Protein AF-A0A7W0J9B8-F1 (afdb_monomer_lite)

Structure (mmCIF, N/CA/C/O backbone):
data_AF-A0A7W0J9B8-F1
#
_entry.id   AF-A0A7W0J9B8-F1
#
loop_
_atom_site.group_PDB
_atom_site.id
_atom_site.type_symbol
_atom_site.label_atom_id
_atom_site.label_alt_id
_atom_site.label_comp_id
_atom_site.label_asym_id
_atom_site.label_entity_id
_atom_site.label_seq_id
_atom_site.pdbx_PDB_ins_code
_atom_site.Cartn_x
_atom_site.Cartn_y
_atom_site.Cartn_z
_atom_site.occupancy
_atom_site.B_iso_or_equiv
_atom_site.auth_seq_id
_atom_site.auth_comp_id
_atom_site.auth_asym_id
_atom_site.auth_atom_id
_atom_site.pdbx_PDB_model_num
ATOM 1 N N . MET A 1 1 ? -83.482 11.567 40.018 1.00 40.12 1 MET A N 1
ATOM 2 C CA . MET A 1 1 ? -82.030 11.843 40.021 1.00 40.12 1 MET A CA 1
ATOM 3 C C . MET A 1 1 ? -81.567 11.779 41.470 1.00 40.12 1 MET A C 1
ATOM 5 O O . MET A 1 1 ? -81.736 12.748 42.190 1.00 40.12 1 MET A O 1
ATOM 9 N N . ALA A 1 2 ? -81.131 10.610 41.945 1.00 42.22 2 ALA A N 1
ATOM 10 C CA . ALA A 1 2 ? -80.683 10.435 43.327 1.00 42.22 2 ALA A CA 1
ATOM 11 C C . ALA A 1 2 ? -79.167 10.241 43.308 1.00 42.22 2 ALA A C 1
ATOM 13 O O . ALA A 1 2 ? -78.669 9.288 42.707 1.00 42.22 2 ALA A O 1
ATOM 14 N N . SER A 1 3 ? -78.437 11.172 43.918 1.00 53.78 3 SER A N 1
ATOM 15 C CA . SER A 1 3 ? -77.014 11.019 44.190 1.00 53.78 3 SER A CA 1
ATOM 16 C C . SER A 1 3 ? -76.840 9.769 45.056 1.00 53.78 3 SER A C 1
ATOM 18 O O . SER A 1 3 ? -77.261 9.726 46.210 1.00 53.78 3 SER A O 1
ATOM 20 N N . ARG A 1 4 ? -76.273 8.700 44.482 1.00 60.81 4 ARG A N 1
ATOM 21 C CA . ARG A 1 4 ? -75.932 7.483 45.229 1.00 60.81 4 ARG A CA 1
ATOM 22 C C . ARG A 1 4 ? -74.828 7.875 46.205 1.00 60.81 4 ARG A C 1
ATOM 24 O O . ARG A 1 4 ? -73.663 7.949 45.822 1.00 60.81 4 ARG A O 1
ATOM 31 N N . ALA A 1 5 ? -75.213 8.218 47.434 1.00 61.81 5 ALA A N 1
ATOM 32 C CA . ALA A 1 5 ? -74.297 8.524 48.520 1.00 61.81 5 ALA A CA 1
ATOM 33 C C . ALA A 1 5 ? -73.397 7.302 48.719 1.00 61.81 5 ALA A C 1
ATOM 35 O O . ALA A 1 5 ? -73.798 6.272 49.257 1.00 61.81 5 ALA A O 1
ATOM 36 N N . TRP A 1 6 ? -72.200 7.385 48.151 1.00 59.22 6 TRP A N 1
ATOM 37 C CA . TRP A 1 6 ? -71.213 6.326 48.179 1.00 59.22 6 TRP A CA 1
ATOM 38 C C . TRP A 1 6 ? -70.826 6.105 49.646 1.00 59.22 6 TRP A C 1
ATOM 40 O O . TRP A 1 6 ? -70.238 6.999 50.253 1.00 59.22 6 TRP A O 1
ATOM 50 N N . SER A 1 7 ? -71.205 4.950 50.211 1.00 76.00 7 SER A N 1
ATOM 51 C CA . SER A 1 7 ? -70.974 4.589 51.618 1.00 76.00 7 SER A CA 1
ATOM 52 C C . SER A 1 7 ? -69.545 4.925 52.045 1.00 76.00 7 SER A C 1
ATOM 54 O O . SER A 1 7 ? -68.590 4.585 51.338 1.00 76.00 7 SER A O 1
ATOM 56 N N . SER A 1 8 ? -69.398 5.576 53.204 1.00 76.06 8 SER A N 1
ATOM 57 C CA . SER A 1 8 ? -68.106 5.977 53.777 1.00 76.06 8 SER A CA 1
ATOM 58 C C . SER A 1 8 ? -67.113 4.817 53.848 1.00 76.06 8 SER A C 1
ATOM 60 O O . SER A 1 8 ? -65.918 5.029 53.681 1.00 76.06 8 SER A O 1
ATOM 62 N N . ILE A 1 9 ? -67.615 3.586 53.990 1.00 77.06 9 ILE A N 1
ATOM 63 C CA . ILE A 1 9 ? -66.824 2.351 53.983 1.00 77.06 9 ILE A CA 1
ATOM 64 C C . ILE A 1 9 ? -66.091 2.177 52.653 1.00 77.06 9 ILE A C 1
ATOM 66 O O . ILE A 1 9 ? -64.893 1.923 52.625 1.00 77.06 9 ILE A O 1
ATOM 70 N N . ILE A 1 10 ? -66.786 2.350 51.533 1.00 78.56 10 ILE A N 1
ATOM 71 C CA . ILE A 1 10 ? -66.191 2.112 50.220 1.00 78.56 10 ILE A CA 1
ATOM 72 C C . ILE A 1 10 ? -65.242 3.270 49.850 1.00 78.56 10 ILE A C 1
ATOM 74 O O . ILE A 1 10 ? -64.227 3.042 49.200 1.00 78.56 10 ILE A O 1
ATOM 78 N N . ARG A 1 11 ? -65.509 4.502 50.311 1.00 82.25 11 ARG A N 1
ATOM 79 C CA . ARG A 1 11 ? -64.540 5.609 50.189 1.00 82.25 11 ARG A CA 1
ATOM 80 C C . ARG A 1 11 ? -63.267 5.324 50.979 1.00 82.25 11 ARG A C 1
ATOM 82 O O . ARG A 1 11 ? -62.176 5.543 50.468 1.00 82.25 11 ARG A O 1
ATOM 89 N N . PHE A 1 12 ? -63.410 4.793 52.190 1.00 85.69 12 PHE A N 1
ATOM 90 C CA . PHE A 1 12 ? -62.276 4.408 53.020 1.00 85.69 12 PHE A CA 1
ATOM 91 C C . PHE A 1 12 ? -61.458 3.289 52.363 1.00 85.69 12 PHE A C 1
ATOM 93 O O . PHE A 1 12 ? -60.241 3.400 52.262 1.00 85.69 12 PHE A O 1
ATOM 100 N N . LEU A 1 13 ? -62.125 2.265 51.819 1.00 84.88 13 LEU A N 1
ATOM 101 C CA . LEU A 1 13 ? -61.469 1.179 51.085 1.00 84.88 13 LEU A CA 1
ATOM 102 C C . LEU A 1 13 ? -60.706 1.678 49.851 1.00 84.88 13 LEU A C 1
ATOM 104 O O . LEU A 1 13 ? -59.583 1.242 49.620 1.00 84.88 13 LEU A O 1
ATOM 108 N N . LEU A 1 14 ? -61.273 2.616 49.086 1.00 83.62 14 LEU A N 1
ATOM 109 C CA . LEU A 1 14 ? -60.585 3.204 47.934 1.00 83.62 14 LEU A CA 1
ATOM 110 C C . LEU A 1 14 ? -59.356 4.022 48.341 1.00 83.62 14 LEU A C 1
ATOM 112 O O . LEU A 1 14 ? -58.328 3.929 47.678 1.00 83.62 14 LEU A O 1
ATOM 116 N N . ILE A 1 15 ? -59.433 4.785 49.434 1.00 84.62 15 ILE A N 1
ATOM 117 C CA . ILE A 1 15 ? -58.285 5.551 49.942 1.00 84.62 15 ILE A CA 1
ATOM 118 C C . ILE A 1 15 ? -57.168 4.602 50.386 1.00 84.62 15 ILE A C 1
ATOM 120 O O . ILE A 1 15 ? -56.016 4.810 50.016 1.00 84.62 15 ILE A O 1
ATOM 124 N N . VAL A 1 16 ? -57.498 3.529 51.111 1.00 84.12 16 VAL A N 1
ATOM 125 C CA . VAL A 1 16 ? -56.512 2.521 51.531 1.00 84.12 16 VAL A CA 1
ATOM 126 C C . VAL A 1 16 ? -55.867 1.841 50.322 1.00 84.12 16 VAL A C 1
ATOM 128 O O . VAL A 1 16 ? -54.649 1.689 50.294 1.00 84.12 16 VAL A O 1
ATOM 131 N N . LEU A 1 17 ? -56.654 1.480 49.303 1.00 79.56 17 LEU A N 1
ATOM 132 C CA . LEU A 1 17 ? -56.139 0.864 48.078 1.00 79.56 17 LEU A CA 1
ATOM 133 C C . LEU A 1 17 ? -55.177 1.804 47.336 1.00 79.56 17 LEU A C 1
ATOM 135 O O . LEU A 1 17 ? -54.093 1.382 46.945 1.00 79.56 17 LEU A O 1
ATOM 139 N N . ILE A 1 18 ? -55.541 3.082 47.192 1.00 77.06 18 ILE A N 1
ATOM 140 C CA . ILE A 1 18 ? -54.694 4.086 46.536 1.00 77.06 18 ILE A CA 1
ATOM 141 C C . ILE A 1 18 ? -53.380 4.248 47.305 1.00 77.06 18 ILE A C 1
ATOM 143 O O . ILE A 1 18 ? -52.316 4.151 46.697 1.00 77.06 18 ILE A O 1
ATOM 147 N N . VAL A 1 19 ? -53.436 4.389 48.633 1.00 75.75 19 VAL A N 1
ATOM 148 C CA . VAL A 1 19 ? -52.234 4.514 49.474 1.00 75.75 19 VAL A CA 1
ATOM 149 C C . VAL A 1 19 ? -51.334 3.280 49.339 1.00 75.75 19 VAL A C 1
ATOM 151 O O . VAL A 1 19 ? -50.133 3.429 49.138 1.00 75.75 19 VAL A O 1
ATOM 154 N N . MET A 1 20 ? -51.894 2.068 49.343 1.00 69.38 20 MET A N 1
ATOM 155 C CA . MET A 1 20 ? -51.124 0.828 49.156 1.00 69.38 20 MET A CA 1
ATOM 156 C C . MET A 1 20 ? -50.454 0.736 47.775 1.00 69.38 20 MET A C 1
ATOM 158 O O . MET A 1 20 ? -49.390 0.137 47.653 1.00 69.38 20 MET A O 1
ATOM 162 N N . THR A 1 21 ? -51.038 1.340 46.734 1.00 68.44 21 THR A N 1
ATOM 163 C CA . THR A 1 21 ? -50.432 1.369 45.389 1.00 68.44 21 THR A CA 1
ATOM 164 C C . THR A 1 21 ? -49.400 2.482 45.192 1.00 68.44 21 THR A C 1
ATOM 166 O O . THR A 1 21 ? -48.544 2.355 44.320 1.00 68.44 21 THR A O 1
ATOM 169 N N . THR A 1 22 ? -49.449 3.559 45.987 1.00 63.81 22 THR A N 1
ATOM 170 C CA . THR A 1 22 ? -48.547 4.719 45.848 1.00 63.81 22 THR A CA 1
ATOM 171 C C . THR A 1 22 ? -47.380 4.720 46.832 1.00 63.81 22 THR A C 1
ATOM 173 O O . THR A 1 22 ? -46.424 5.468 46.634 1.00 63.81 22 THR A O 1
ATOM 176 N N . VAL A 1 23 ? -47.434 3.916 47.899 1.00 62.28 23 VAL A N 1
ATOM 177 C CA . VAL A 1 23 ? -46.312 3.759 48.833 1.00 62.28 23 VAL A CA 1
ATOM 178 C C . VAL A 1 23 ? -45.282 2.832 48.192 1.00 62.28 23 VAL A C 1
ATOM 180 O O . VAL A 1 23 ? -45.320 1.616 48.344 1.00 62.28 23 VAL A O 1
ATOM 183 N N . SER A 1 24 ? -44.416 3.457 47.391 1.00 60.34 24 SER A N 1
ATOM 184 C CA . SER A 1 24 ? -43.017 3.088 47.158 1.00 60.34 24 SER A CA 1
ATOM 185 C C . SER A 1 24 ? -42.713 1.596 47.291 1.00 60.34 24 SER A C 1
ATOM 187 O O . SER A 1 24 ? -42.206 1.113 48.305 1.00 60.34 24 SER A O 1
ATOM 189 N N . TRP A 1 25 ? -42.932 0.877 46.192 1.00 57.53 25 TRP A N 1
ATOM 190 C CA . TRP A 1 25 ? -42.190 -0.345 45.936 1.00 57.53 25 TRP A CA 1
ATOM 191 C C . TRP A 1 25 ? -40.718 0.052 45.922 1.00 57.53 25 TRP A C 1
ATOM 193 O O . TRP A 1 25 ? -40.264 0.738 45.006 1.00 57.53 25 TRP A O 1
ATOM 203 N N . ASN A 1 26 ? -39.982 -0.311 46.973 1.00 64.62 26 ASN A N 1
ATOM 204 C CA . ASN A 1 26 ? -38.532 -0.289 46.906 1.00 64.62 26 ASN A CA 1
ATOM 205 C C . ASN A 1 26 ? -38.162 -1.063 45.642 1.00 64.62 26 ASN A C 1
ATOM 207 O O . ASN A 1 26 ? -38.505 -2.242 45.523 1.00 64.62 26 ASN A O 1
ATOM 211 N N . VAL A 1 27 ? -37.519 -0.393 44.684 1.00 62.50 27 VAL A N 1
ATOM 212 C CA . VAL A 1 27 ? -36.857 -1.074 43.579 1.00 62.50 27 VAL A CA 1
ATOM 213 C C . VAL A 1 27 ? -35.750 -1.892 44.218 1.00 62.50 27 VAL A C 1
ATOM 215 O O . VAL A 1 27 ? -34.651 -1.404 44.467 1.00 62.50 27 VAL A O 1
ATOM 218 N N . LEU A 1 28 ? -36.074 -3.131 44.589 1.00 59.44 28 LEU A N 1
ATOM 219 C CA . LEU A 1 28 ? -35.055 -4.102 44.924 1.00 59.44 28 LEU A CA 1
ATOM 220 C C . LEU A 1 28 ? -34.140 -4.132 43.702 1.00 59.44 28 LEU A C 1
ATOM 222 O O . LEU A 1 28 ? -34.643 -4.353 42.595 1.00 59.44 28 LEU A O 1
ATOM 226 N N . PRO A 1 29 ? -32.838 -3.848 43.850 1.00 60.50 29 PRO A N 1
ATOM 227 C CA . PRO A 1 29 ? -31.926 -4.043 42.746 1.00 60.50 29 PRO A CA 1
ATOM 228 C C . PRO A 1 29 ? -32.035 -5.521 42.380 1.00 60.50 29 PRO A C 1
ATOM 230 O O . PRO A 1 29 ? -31.641 -6.388 43.160 1.00 60.50 29 PRO A O 1
ATOM 233 N N . VAL A 1 30 ? -32.638 -5.816 41.226 1.00 57.22 30 VAL A N 1
ATOM 234 C CA . VAL A 1 30 ? -32.589 -7.156 40.650 1.00 57.22 30 VAL A CA 1
ATOM 235 C C . VAL A 1 30 ? -31.128 -7.365 40.300 1.00 57.22 30 VAL A C 1
ATOM 237 O O . VAL A 1 30 ? -30.636 -6.904 39.271 1.00 57.22 30 VAL A O 1
ATOM 240 N N . LYS A 1 31 ? -30.402 -7.999 41.216 1.00 56.66 31 LYS A N 1
ATOM 241 C CA . LYS A 1 31 ? -29.097 -8.552 40.916 1.00 56.66 31 LYS A CA 1
ATOM 242 C C . LYS A 1 31 ? -29.372 -9.665 39.913 1.00 56.66 31 LYS A C 1
ATOM 244 O O . LYS A 1 31 ? -30.082 -10.612 40.231 1.00 56.66 31 LYS A O 1
ATOM 249 N N . ALA A 1 32 ? -28.929 -9.481 38.675 1.00 55.22 32 ALA A N 1
ATOM 250 C CA . ALA A 1 32 ? -29.068 -10.510 37.661 1.00 55.22 32 ALA A CA 1
ATOM 251 C C . ALA A 1 32 ? -28.305 -11.756 38.143 1.00 55.22 32 ALA A C 1
ATOM 253 O O . ALA A 1 32 ? -27.079 -11.744 38.198 1.00 55.22 32 ALA A O 1
ATOM 254 N N . ASP A 1 33 ? -29.036 -12.810 38.507 1.00 56.06 33 ASP A N 1
ATOM 255 C CA . ASP A 1 33 ? -28.486 -14.119 38.901 1.00 56.06 33 ASP A CA 1
ATOM 256 C C . ASP A 1 33 ? -28.039 -14.961 37.687 1.00 56.06 33 ASP A C 1
ATOM 258 O O . ASP A 1 33 ? -27.764 -16.154 37.787 1.00 56.06 33 ASP A O 1
ATOM 262 N N . GLY A 1 34 ? -27.935 -14.339 36.512 1.00 67.19 34 GLY A N 1
ATOM 263 C CA . GLY A 1 34 ? -27.481 -14.963 35.279 1.00 67.19 34 GLY A CA 1
ATOM 264 C C . GLY A 1 34 ? -26.884 -13.931 34.334 1.00 67.19 34 GLY A C 1
ATOM 265 O O . GLY A 1 34 ? -27.160 -12.735 34.448 1.00 67.19 34 GLY A O 1
ATOM 266 N N . GLY A 1 35 ? -26.046 -14.407 33.412 1.00 64.19 35 GLY A N 1
ATOM 267 C CA . GLY A 1 35 ? -25.411 -13.570 32.399 1.00 64.19 35 GLY A CA 1
ATOM 268 C C . GLY A 1 35 ? -26.429 -12.697 31.667 1.00 64.19 35 GLY A C 1
ATOM 269 O O . GLY A 1 35 ? -27.545 -13.142 31.399 1.00 64.19 35 GLY A O 1
ATOM 270 N N . GLY A 1 36 ? -26.055 -11.449 31.364 1.00 76.31 36 GLY A N 1
ATOM 271 C CA . GLY A 1 36 ? -26.919 -10.511 30.641 1.00 76.31 36 GLY A CA 1
ATOM 272 C C . GLY A 1 36 ? -27.467 -11.103 29.335 1.00 76.31 36 GLY A C 1
ATOM 273 O O . GLY A 1 36 ? -26.963 -12.104 28.832 1.00 76.31 36 GLY A O 1
ATOM 274 N N . THR A 1 37 ? -28.484 -10.479 28.740 1.00 78.06 37 THR A N 1
ATOM 275 C CA . THR A 1 37 ? -29.109 -10.937 27.478 1.00 78.06 37 THR A CA 1
ATOM 276 C C . THR A 1 37 ? -28.096 -11.296 26.384 1.00 78.06 37 THR A C 1
ATOM 278 O O . THR A 1 37 ? -28.254 -12.312 25.712 1.00 78.06 37 THR A O 1
ATOM 281 N N . CYS A 1 38 ? -27.011 -10.527 26.256 1.00 72.56 38 CYS A N 1
ATOM 282 C CA . CYS A 1 38 ? -25.911 -10.831 25.338 1.00 72.56 38 CYS A CA 1
ATOM 283 C C . CYS A 1 38 ? -25.179 -12.137 25.684 1.00 72.56 38 CYS A C 1
ATOM 285 O O . CYS A 1 38 ? -24.834 -12.892 24.785 1.00 72.56 38 CYS A O 1
ATOM 287 N N . GLN A 1 39 ? -24.973 -12.434 26.966 1.00 75.19 39 GLN A N 1
ATOM 288 C CA . GLN A 1 39 ? -24.310 -13.656 27.426 1.00 75.19 39 GLN A CA 1
ATOM 289 C C . GLN A 1 39 ? -25.185 -14.903 27.240 1.00 75.19 39 GLN A C 1
ATOM 291 O O . GLN A 1 39 ? -24.675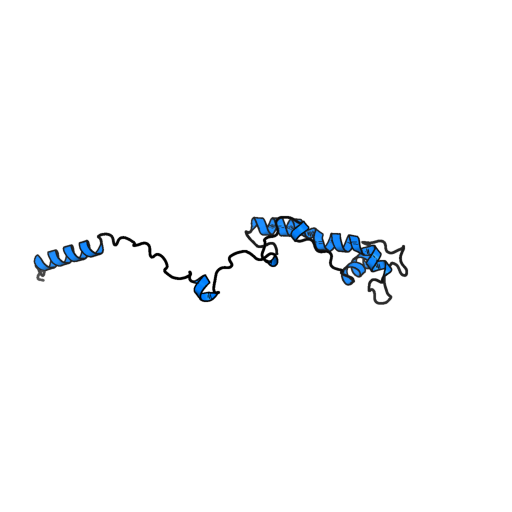 -15.992 26.995 1.00 75.19 39 GLN A O 1
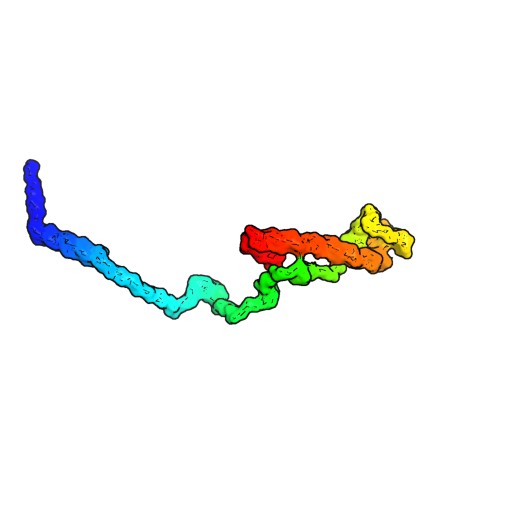ATOM 296 N N . ILE A 1 40 ? -26.510 -14.746 27.302 1.00 77.25 40 ILE A N 1
ATOM 297 C CA . ILE A 1 40 ? -27.462 -15.814 26.963 1.00 77.25 40 ILE A CA 1
ATOM 298 C C . ILE A 1 40 ? -27.443 -16.099 25.453 1.00 77.25 40 ILE A C 1
ATOM 300 O O . ILE A 1 40 ? -27.504 -17.257 25.051 1.00 77.25 40 ILE A O 1
ATOM 304 N N . ALA A 1 41 ? -27.345 -15.058 24.620 1.00 77.94 41 ALA A N 1
ATOM 305 C CA . ALA A 1 41 ? -27.353 -15.196 23.163 1.00 77.94 41 ALA A CA 1
ATOM 306 C C . ALA A 1 41 ? -26.013 -15.686 22.585 1.00 77.94 41 ALA A C 1
ATOM 308 O O . ALA A 1 41 ? -2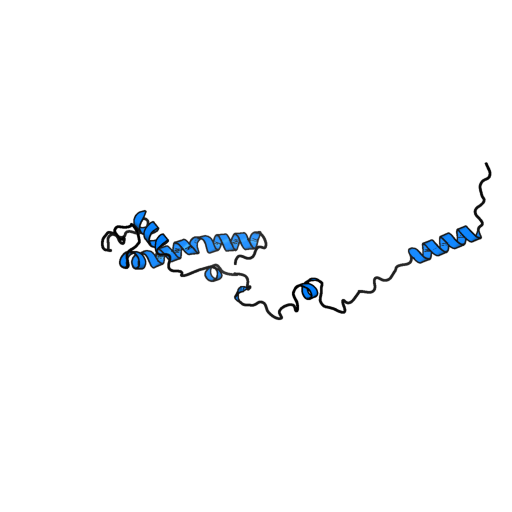6.003 -16.518 21.681 1.00 77.94 41 ALA A O 1
ATOM 309 N N . TYR A 1 42 ? -24.894 -15.170 23.098 1.00 76.00 42 TYR A N 1
ATOM 310 C CA . TYR A 1 42 ? -23.559 -15.358 22.519 1.00 76.00 42 TYR A CA 1
ATOM 311 C C . TYR A 1 42 ? -22.600 -16.172 23.403 1.00 76.00 42 TYR A C 1
ATOM 313 O O . TYR A 1 42 ? -21.460 -16.408 23.010 1.00 76.00 42 TYR A O 1
ATOM 321 N N . GLY A 1 43 ? -23.042 -16.642 24.573 1.00 76.38 43 GLY A N 1
ATOM 322 C CA . GLY A 1 43 ? -22.195 -17.365 25.524 1.00 76.38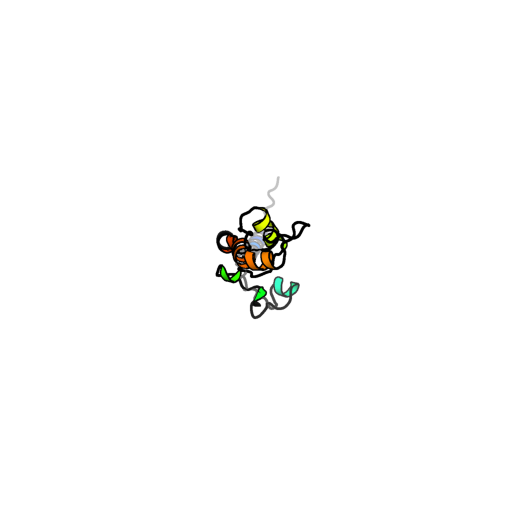 43 GLY A CA 1
ATOM 323 C C . GLY A 1 43 ? -21.350 -16.435 26.398 1.00 76.38 43 GLY A C 1
ATOM 324 O O . GLY A 1 43 ? -21.633 -15.247 26.530 1.00 76.38 43 GLY A O 1
ATOM 325 N N . LEU A 1 44 ? -20.328 -16.985 27.060 1.00 72.81 44 LEU A N 1
ATOM 326 C CA . LEU A 1 44 ? -19.489 -16.234 28.000 1.00 72.81 44 LEU A CA 1
ATOM 327 C C . LEU A 1 44 ? -18.850 -15.010 27.330 1.00 72.81 44 LEU A C 1
ATOM 329 O O . LEU A 1 44 ? -18.287 -15.111 26.243 1.00 72.81 44 LEU A O 1
ATOM 333 N N . THR A 1 45 ? -18.881 -13.868 28.017 1.00 70.50 45 THR A N 1
ATOM 334 C CA . THR A 1 45 ? -18.082 -12.705 27.623 1.00 70.50 45 THR A CA 1
ATOM 335 C C . THR A 1 45 ? -16.600 -13.091 27.658 1.00 70.50 45 THR A C 1
ATOM 337 O O . THR A 1 45 ? -16.155 -13.598 28.696 1.00 70.50 45 THR A O 1
ATOM 340 N N . PRO A 1 46 ? -15.829 -12.873 26.576 1.00 72.31 46 PRO A N 1
ATOM 341 C CA . PRO A 1 46 ? -14.397 -13.146 26.567 1.00 72.31 46 PRO A CA 1
ATOM 342 C C . PRO A 1 46 ? -13.703 -12.451 27.742 1.00 72.31 46 PRO A C 1
ATOM 344 O O . PRO A 1 46 ? -13.996 -11.296 28.045 1.00 72.31 46 PRO A O 1
ATOM 347 N N . THR A 1 47 ? -12.772 -13.139 28.404 1.00 80.69 47 THR A N 1
ATOM 348 C CA . THR A 1 47 ? -11.977 -12.554 29.499 1.00 80.69 47 THR A CA 1
ATOM 349 C C . THR A 1 47 ? -10.920 -11.570 28.997 1.00 80.69 47 THR A C 1
ATOM 351 O O . THR A 1 47 ? -10.373 -10.802 29.782 1.00 80.69 47 THR A O 1
ATOM 354 N N . SER A 1 48 ? -10.622 -11.603 27.698 1.00 82.19 48 SER A N 1
ATOM 355 C CA . SER A 1 48 ? -9.713 -10.692 27.010 1.00 82.19 48 SER A CA 1
ATOM 356 C C . SER A 1 48 ? -10.191 -10.457 25.579 1.00 82.19 48 SER A C 1
ATOM 358 O O . SER A 1 48 ? -10.828 -11.324 24.976 1.00 82.19 48 SER A O 1
ATOM 360 N N . ILE A 1 49 ? -9.862 -9.289 25.031 1.00 80.56 49 ILE A N 1
ATOM 361 C CA . ILE A 1 49 ? -10.054 -8.992 23.610 1.00 80.56 49 ILE A CA 1
ATOM 362 C C . ILE A 1 49 ? -8.923 -9.698 22.846 1.00 80.56 49 ILE A C 1
ATOM 364 O O . ILE A 1 49 ? -7.764 -9.536 23.224 1.00 80.56 49 ILE A O 1
ATOM 368 N N . PRO A 1 50 ? -9.220 -10.529 21.834 1.00 82.44 50 PRO A N 1
ATOM 369 C CA . PRO A 1 50 ? -8.180 -11.153 21.025 1.00 82.44 50 PRO A CA 1
ATOM 370 C C . PRO A 1 50 ? -7.502 -10.117 20.119 1.00 82.44 50 PRO A C 1
ATOM 372 O O . PRO A 1 50 ? -8.155 -9.184 19.660 1.00 8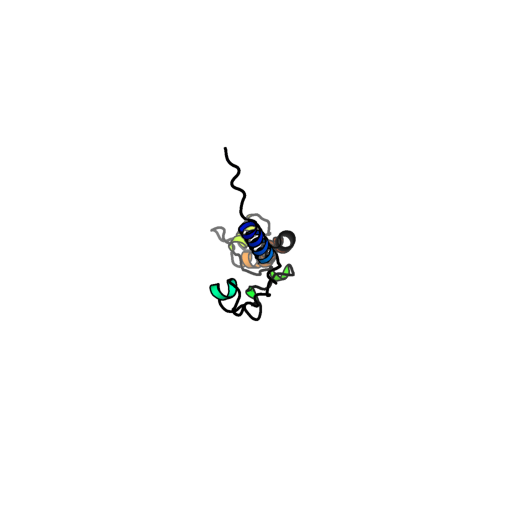2.44 50 PRO A O 1
ATOM 375 N N . ASP A 1 51 ? -6.224 -10.321 19.794 1.00 77.69 51 ASP A N 1
ATOM 376 C CA . ASP A 1 51 ? -5.401 -9.348 19.051 1.00 77.69 51 ASP A CA 1
ATOM 377 C C . ASP A 1 51 ? -6.022 -8.871 17.729 1.00 77.69 51 ASP A C 1
ATOM 379 O O . ASP A 1 51 ? -5.880 -7.715 17.348 1.00 77.69 51 ASP A O 1
ATOM 383 N N . TRP A 1 52 ? -6.752 -9.738 17.022 1.00 76.62 52 TRP A N 1
ATOM 384 C CA . TRP A 1 52 ? -7.410 -9.384 15.759 1.00 76.62 52 TRP A CA 1
ATOM 385 C C . TRP A 1 52 ? -8.600 -8.426 15.924 1.00 76.62 52 TRP A C 1
ATOM 387 O O . TRP A 1 52 ? -9.034 -7.845 14.933 1.00 76.62 52 TRP A O 1
ATOM 397 N N . LEU A 1 53 ? -9.117 -8.278 17.145 1.00 77.75 53 LEU A N 1
ATOM 398 C CA . LEU A 1 53 ? -10.210 -7.377 17.517 1.00 77.75 53 LEU A CA 1
ATOM 399 C C . LEU A 1 53 ? -9.700 -6.157 18.310 1.00 77.75 53 LEU A C 1
ATOM 401 O O . LEU A 1 53 ? -10.496 -5.335 18.762 1.00 77.75 53 LEU A O 1
ATOM 405 N N . MET A 1 54 ? -8.384 -6.034 18.508 1.00 82.50 54 MET A N 1
ATOM 406 C CA . MET A 1 54 ? -7.797 -4.847 19.124 1.00 82.50 54 MET A CA 1
ATOM 407 C C . MET A 1 54 ? -7.955 -3.644 18.180 1.00 82.50 54 MET A C 1
ATOM 409 O O . MET A 1 54 ? -7.713 -3.783 16.976 1.00 82.50 54 MET A O 1
ATOM 413 N N . PRO A 1 55 ? -8.365 -2.471 18.695 1.00 83.38 55 PRO A N 1
ATOM 414 C CA . PRO A 1 55 ? -8.484 -1.272 17.878 1.00 83.38 55 PRO A CA 1
ATOM 415 C C . PRO A 1 55 ? -7.110 -0.850 17.350 1.00 83.38 55 PRO A C 1
ATOM 417 O O . PRO A 1 55 ? -6.097 -1.010 18.027 1.00 83.38 55 PRO A O 1
ATOM 420 N N . ALA A 1 56 ? -7.084 -0.292 16.140 1.00 89.81 56 ALA A N 1
ATOM 421 C CA . ALA A 1 56 ? -5.891 0.362 15.619 1.00 89.81 56 ALA A CA 1
ATOM 422 C C . ALA A 1 56 ? -5.697 1.715 16.320 1.00 89.81 56 ALA A C 1
ATOM 424 O O . ALA A 1 56 ? -6.600 2.559 16.315 1.00 89.81 56 ALA A O 1
ATOM 425 N N . GLU A 1 57 ? -4.518 1.923 16.896 1.00 89.44 57 GLU A N 1
ATOM 426 C CA . GLU A 1 57 ? -4.136 3.130 17.636 1.00 89.44 57 GLU A CA 1
ATOM 427 C C . GLU A 1 57 ? -3.162 4.000 16.829 1.00 89.44 57 GLU A C 1
ATOM 429 O O . GLU A 1 57 ? -3.109 5.224 16.979 1.00 89.44 57 GLU A O 1
ATOM 434 N N . GLU A 1 58 ? -2.406 3.398 15.921 1.00 91.88 58 GLU A N 1
ATOM 435 C CA . GLU A 1 58 ? -1.418 4.084 15.099 1.00 91.88 58 GLU A CA 1
ATOM 436 C C . GLU A 1 58 ? -1.587 3.718 13.622 1.00 91.88 58 GLU A C 1
ATOM 438 O O . GLU A 1 58 ? -2.157 2.689 13.267 1.00 91.88 58 GLU A O 1
ATOM 443 N N . ASN A 1 59 ? -1.072 4.560 12.719 1.00 89.62 59 ASN A N 1
ATOM 444 C CA . ASN A 1 59 ? -1.136 4.274 11.277 1.00 89.62 59 ASN A CA 1
ATOM 445 C C . ASN A 1 59 ? -0.459 2.935 10.937 1.00 89.62 59 ASN A C 1
ATOM 447 O O . ASN A 1 59 ? -0.914 2.211 10.058 1.00 89.62 59 ASN A O 1
ATOM 451 N N . THR A 1 60 ? 0.599 2.584 11.670 1.00 90.94 60 THR A N 1
ATOM 452 C CA . THR A 1 60 ? 1.329 1.318 11.530 1.00 90.94 60 THR A CA 1
ATOM 453 C C . THR A 1 60 ? 0.475 0.086 11.811 1.00 90.94 60 THR A C 1
ATOM 455 O O . THR A 1 60 ? 0.801 -0.982 11.301 1.00 90.94 60 THR A O 1
ATOM 458 N N . ASP A 1 61 ? -0.625 0.224 12.555 1.00 91.00 61 ASP A N 1
ATOM 459 C CA . ASP A 1 61 ? -1.552 -0.878 12.845 1.00 91.00 61 ASP A CA 1
ATOM 460 C C . ASP A 1 61 ? -2.462 -1.203 11.648 1.00 91.00 61 ASP A C 1
ATOM 462 O O . ASP A 1 61 ? -3.021 -2.302 11.557 1.00 91.00 61 ASP A O 1
ATOM 466 N N . LEU A 1 62 ? -2.606 -0.242 10.728 1.00 92.75 62 LEU A N 1
ATOM 467 C CA . LEU A 1 62 ? -3.354 -0.363 9.473 1.00 92.75 62 LEU A CA 1
ATOM 468 C C . LEU A 1 62 ? -2.442 -0.701 8.290 1.00 92.75 62 LEU A C 1
ATOM 470 O O . LEU A 1 62 ? -2.892 -1.305 7.314 1.00 92.75 62 LEU A O 1
ATOM 474 N N . SER A 1 63 ? -1.163 -0.338 8.391 1.00 94.69 63 SER A N 1
ATOM 475 C CA . SER A 1 63 ? -0.206 -0.504 7.310 1.00 94.69 63 SER A CA 1
ATOM 476 C C . SER A 1 63 ? -0.046 -1.966 6.898 1.00 94.69 63 SER A C 1
ATOM 478 O O . SER A 1 63 ? 0.200 -2.868 7.698 1.00 94.69 63 SER A O 1
ATOM 480 N N . THR A 1 64 ? -0.121 -2.195 5.594 1.00 94.62 64 THR A N 1
ATOM 481 C CA . THR A 1 64 ? 0.117 -3.496 4.971 1.00 94.62 64 THR A CA 1
ATOM 482 C C . THR A 1 64 ? 1.433 -3.488 4.197 1.00 94.62 64 THR A C 1
ATOM 484 O O . THR A 1 64 ? 2.036 -2.436 3.959 1.00 94.62 64 THR A O 1
ATOM 487 N N . ALA A 1 65 ? 1.894 -4.674 3.796 1.00 96.44 65 ALA A N 1
ATOM 488 C CA . ALA A 1 65 ? 3.072 -4.875 2.945 1.00 96.44 65 ALA A CA 1
ATOM 489 C C . ALA A 1 65 ? 2.796 -5.914 1.841 1.00 96.44 65 ALA A C 1
ATOM 491 O O . ALA A 1 65 ? 3.687 -6.653 1.426 1.00 96.44 65 ALA A O 1
ATOM 492 N N . ASN A 1 66 ? 1.539 -5.998 1.398 1.00 96.75 66 ASN A N 1
ATOM 493 C CA . ASN A 1 66 ? 1.111 -6.990 0.421 1.00 96.75 66 ASN A CA 1
ATOM 494 C C . ASN A 1 66 ? 1.728 -6.722 -0.952 1.00 96.75 66 ASN A C 1
ATOM 496 O O . ASN A 1 66 ? 1.965 -5.581 -1.348 1.00 96.75 66 ASN A O 1
ATOM 500 N N . ARG A 1 67 ? 1.955 -7.797 -1.709 1.00 96.31 67 ARG A N 1
ATOM 501 C CA . ARG A 1 67 ? 2.403 -7.686 -3.094 1.00 96.31 67 ARG A CA 1
ATOM 502 C C . ARG A 1 67 ? 1.196 -7.458 -4.004 1.00 96.31 67 ARG A C 1
ATOM 504 O O . ARG A 1 67 ? 0.329 -8.324 -4.102 1.00 96.31 67 ARG A O 1
ATOM 511 N N . TYR A 1 68 ? 1.151 -6.312 -4.682 1.00 98.00 68 TYR A N 1
ATOM 512 C CA . TYR A 1 68 ? 0.082 -5.963 -5.621 1.00 98.00 68 TYR A CA 1
ATOM 513 C C . TYR A 1 68 ? 0.620 -5.773 -7.042 1.00 98.00 68 TYR A C 1
ATOM 515 O O . TYR A 1 68 ? 0.828 -4.654 -7.506 1.00 98.00 68 TYR A O 1
ATOM 523 N N . ASP A 1 69 ? 0.789 -6.884 -7.760 1.00 97.81 69 ASP A N 1
ATOM 524 C CA . ASP A 1 69 ? 1.384 -6.916 -9.107 1.00 97.81 69 ASP A CA 1
ATOM 525 C C . ASP A 1 69 ? 0.571 -6.095 -10.131 1.00 97.81 69 ASP A C 1
ATOM 527 O O . ASP A 1 69 ? 1.133 -5.434 -11.004 1.00 97.81 69 ASP A O 1
ATOM 531 N N . ILE A 1 70 ? -0.761 -6.064 -9.988 1.00 98.19 70 ILE A N 1
ATOM 532 C CA . ILE A 1 70 ? -1.643 -5.229 -10.822 1.00 98.19 70 ILE A CA 1
ATOM 533 C C . ILE A 1 70 ? -1.415 -3.739 -10.539 1.00 98.19 70 ILE A C 1
ATOM 535 O O . ILE A 1 70 ? -1.382 -2.935 -11.471 1.00 98.19 70 ILE A O 1
ATOM 539 N N . LEU A 1 71 ? -1.241 -3.356 -9.269 1.00 98.25 71 LEU A N 1
ATOM 540 C CA . LEU A 1 71 ? -0.939 -1.971 -8.907 1.00 98.25 71 LEU A CA 1
ATOM 541 C C . LEU A 1 71 ? 0.444 -1.574 -9.428 1.00 98.25 71 LEU A C 1
ATOM 543 O O . LEU A 1 71 ? 0.562 -0.515 -10.036 1.00 98.25 71 LEU A O 1
ATOM 547 N N . ALA A 1 72 ? 1.453 -2.436 -9.277 1.00 98.50 72 ALA A N 1
ATOM 548 C CA . ALA A 1 72 ? 2.783 -2.224 -9.849 1.00 98.50 72 ALA A CA 1
ATOM 549 C C . ALA A 1 72 ? 2.708 -1.961 -11.362 1.00 98.50 72 ALA A C 1
ATOM 551 O O . ALA A 1 72 ? 3.225 -0.953 -11.846 1.00 98.50 72 ALA A O 1
ATOM 552 N N . ALA A 1 73 ? 1.974 -2.805 -12.096 1.00 98.50 73 ALA A N 1
ATOM 553 C CA . ALA A 1 73 ? 1.749 -2.632 -13.529 1.00 98.50 73 ALA A CA 1
ATOM 554 C C . ALA A 1 73 ? 1.081 -1.289 -13.844 1.00 98.50 73 ALA A C 1
ATOM 556 O O . ALA A 1 73 ? 1.490 -0.592 -14.773 1.00 98.50 73 ALA A O 1
ATOM 557 N N . LYS A 1 74 ? 0.078 -0.887 -13.051 1.00 98.50 74 LYS A N 1
ATOM 558 C CA . LYS A 1 74 ? -0.588 0.405 -13.232 1.00 98.50 74 LYS A CA 1
ATOM 559 C C . LYS A 1 74 ? 0.346 1.579 -13.003 1.00 98.50 74 LYS A C 1
ATOM 561 O O . LYS A 1 74 ? 0.389 2.438 -13.876 1.00 98.50 74 LYS A O 1
ATOM 566 N N . LEU A 1 75 ? 1.114 1.585 -11.919 1.00 98.25 75 LEU A N 1
ATOM 567 C CA . LEU A 1 75 ? 2.062 2.658 -11.610 1.00 98.25 75 LEU A CA 1
ATOM 568 C C . 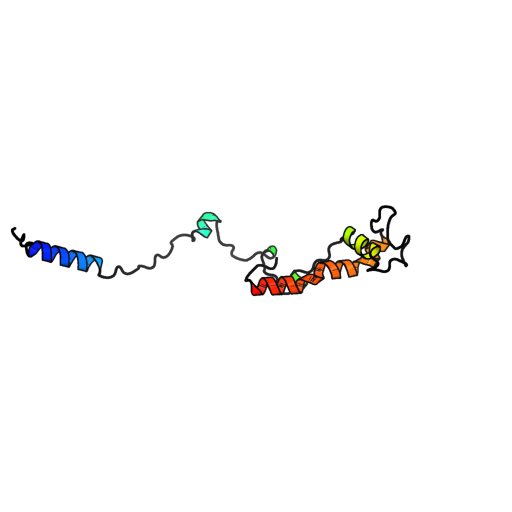LEU A 1 75 ? 3.134 2.823 -12.703 1.00 98.25 75 LEU A C 1
ATOM 570 O O . LEU A 1 75 ? 3.459 3.951 -13.070 1.00 98.25 75 LEU A O 1
ATOM 574 N N . LEU A 1 76 ? 3.626 1.717 -13.266 1.00 98.44 76 LEU A N 1
ATOM 575 C CA . LEU A 1 76 ? 4.549 1.732 -14.408 1.00 98.44 76 LEU A CA 1
ATOM 576 C C . LEU A 1 76 ? 3.865 2.232 -15.687 1.00 98.44 76 LEU A C 1
ATOM 578 O O . LEU A 1 76 ? 4.354 3.145 -16.346 1.00 98.44 76 LEU A O 1
ATOM 582 N N . SER A 1 77 ? 2.699 1.674 -16.026 1.00 97.94 77 SER A N 1
ATOM 583 C CA . SER A 1 77 ? 1.991 1.998 -17.273 1.00 97.94 77 SER A CA 1
ATOM 584 C C . SER A 1 77 ? 1.504 3.448 -17.351 1.00 97.94 77 SER A C 1
ATOM 586 O O . SER A 1 77 ? 1.357 3.985 -18.446 1.00 97.94 77 SER A O 1
ATOM 588 N N . THR A 1 78 ? 1.253 4.092 -16.207 1.00 97.25 78 THR A N 1
ATOM 589 C CA . THR A 1 78 ? 0.861 5.506 -16.136 1.00 97.25 78 THR A CA 1
ATOM 590 C C . THR A 1 78 ? 2.055 6.456 -16.069 1.00 97.25 78 THR A C 1
ATOM 592 O O . THR A 1 78 ? 1.852 7.669 -16.077 1.00 97.25 78 THR A O 1
ATOM 595 N N . GLY A 1 79 ? 3.285 5.935 -15.986 1.00 95.88 79 GLY A N 1
ATOM 596 C CA . GLY A 1 79 ? 4.497 6.739 -15.826 1.00 95.88 79 GLY A CA 1
ATOM 597 C C . GLY A 1 79 ? 4.645 7.376 -14.441 1.00 95.88 79 GLY A C 1
ATOM 598 O O . GLY A 1 79 ? 5.460 8.278 -14.273 1.00 95.88 79 GLY A O 1
ATOM 599 N N . LEU A 1 80 ? 3.876 6.924 -13.441 1.00 96.81 80 LEU A N 1
ATOM 600 C CA . LEU A 1 80 ? 4.082 7.323 -12.041 1.00 96.81 80 LEU A CA 1
ATOM 601 C C . LEU A 1 80 ? 5.390 6.750 -11.476 1.00 96.81 80 LEU A C 1
ATOM 603 O O . LEU A 1 80 ? 5.921 7.275 -10.500 1.00 96.81 80 LEU A O 1
ATOM 607 N N . ILE A 1 81 ? 5.897 5.682 -12.094 1.00 97.25 81 ILE A N 1
ATOM 608 C CA . ILE A 1 81 ? 7.220 5.111 -11.859 1.00 97.25 81 ILE A CA 1
ATOM 609 C C . ILE A 1 81 ? 7.937 5.041 -13.202 1.00 97.25 81 ILE A C 1
ATOM 611 O O . ILE A 1 81 ? 7.384 4.524 -14.173 1.00 97.25 81 ILE A O 1
ATOM 615 N N . ASP A 1 82 ? 9.168 5.547 -13.252 1.00 97.31 82 ASP A N 1
ATOM 616 C CA . ASP A 1 82 ? 10.012 5.419 -14.436 1.00 97.31 82 ASP A CA 1
ATOM 617 C C . ASP A 1 82 ? 10.574 3.997 -14.529 1.00 97.31 82 ASP A C 1
ATOM 619 O O . ASP A 1 82 ? 11.487 3.624 -13.795 1.00 97.31 82 ASP A O 1
ATOM 623 N N . GLY A 1 83 ? 10.012 3.209 -15.443 1.00 97.50 83 GLY A N 1
ATOM 624 C CA . GLY A 1 83 ? 10.434 1.840 -15.711 1.00 97.50 83 GLY A CA 1
ATOM 625 C C . GLY A 1 83 ? 11.649 1.701 -16.630 1.00 97.50 83 GLY A C 1
ATOM 626 O O . GLY A 1 83 ? 12.013 0.567 -16.931 1.00 97.50 83 GLY A O 1
ATOM 627 N N . SER A 1 84 ? 12.264 2.793 -17.101 1.00 97.62 84 SER A N 1
ATOM 628 C CA . SER A 1 84 ? 13.294 2.785 -18.159 1.00 97.62 84 SER A CA 1
ATOM 629 C C . SER A 1 84 ? 14.534 1.931 -17.863 1.00 97.62 84 SER A C 1
ATOM 631 O O . SER A 1 84 ? 15.228 1.494 -18.782 1.00 97.62 84 SER A O 1
ATOM 633 N N . THR A 1 85 ? 14.803 1.648 -16.588 1.00 97.44 85 THR A N 1
ATOM 634 C CA . THR A 1 85 ? 15.896 0.773 -16.139 1.00 97.44 85 THR A CA 1
ATOM 635 C C . THR A 1 85 ? 15.582 -0.719 -16.298 1.00 97.44 85 THR A C 1
ATOM 637 O O . THR A 1 85 ? 16.493 -1.547 -16.268 1.00 97.44 85 THR A O 1
ATOM 640 N N . CYS A 1 86 ? 14.312 -1.073 -16.500 1.00 98.06 86 CYS A N 1
ATOM 641 C CA . CYS A 1 86 ? 13.843 -2.437 -16.692 1.00 98.06 86 CYS A CA 1
ATOM 642 C C . CYS A 1 86 ? 13.605 -2.764 -18.178 1.00 98.06 86 CYS A C 1
ATOM 644 O O . CYS A 1 86 ? 13.172 -1.904 -18.952 1.00 98.06 86 CYS A O 1
ATOM 646 N N . PRO A 1 87 ? 13.773 -4.036 -18.594 1.00 98.00 87 PRO A N 1
ATOM 647 C CA . PRO A 1 87 ? 13.353 -4.487 -19.918 1.00 98.00 87 PRO A CA 1
ATOM 648 C C . PRO A 1 87 ? 11.889 -4.129 -20.193 1.00 98.00 87 PRO A C 1
ATOM 650 O O . PRO A 1 87 ? 11.037 -4.305 -19.317 1.00 98.00 87 PRO A O 1
ATOM 653 N N . ALA A 1 88 ? 11.615 -3.627 -21.403 1.00 97.38 88 ALA A N 1
ATOM 654 C CA . ALA A 1 88 ? 10.286 -3.185 -21.837 1.00 97.38 88 ALA A CA 1
ATOM 655 C C . ALA A 1 88 ? 9.599 -2.221 -20.842 1.00 97.38 88 ALA A C 1
ATOM 657 O O . ALA A 1 88 ? 8.394 -2.305 -20.608 1.00 97.38 88 ALA A O 1
ATOM 658 N N . ASN A 1 89 ? 10.376 -1.319 -20.232 1.00 97.94 89 ASN A N 1
ATOM 659 C CA . ASN A 1 89 ? 9.924 -0.372 -19.208 1.00 97.94 89 ASN A CA 1
ATOM 660 C C . ASN A 1 89 ? 9.254 -1.038 -17.986 1.00 97.94 89 ASN A C 1
ATOM 662 O O . ASN A 1 89 ? 8.372 -0.458 -17.356 1.00 97.94 89 ASN A O 1
ATOM 666 N N . GLY A 1 90 ? 9.633 -2.280 -17.668 1.00 98.31 90 GLY A N 1
ATOM 667 C CA . GLY A 1 90 ? 9.078 -3.029 -16.536 1.00 98.31 90 GLY A CA 1
ATOM 668 C C . GLY A 1 90 ? 7.751 -3.738 -16.821 1.00 98.31 90 GLY A C 1
ATOM 669 O O . GLY A 1 90 ? 7.150 -4.280 -15.893 1.00 98.31 90 GLY A O 1
ATOM 670 N N . LEU A 1 91 ? 7.298 -3.779 -18.077 1.00 98.62 91 LEU A N 1
ATOM 671 C CA . LEU A 1 91 ? 6.034 -4.405 -18.470 1.00 98.62 91 LEU A CA 1
ATOM 672 C C . LEU A 1 91 ? 6.254 -5.632 -19.369 1.00 98.62 91 LEU A C 1
ATOM 674 O O . LEU A 1 91 ? 7.207 -5.708 -20.142 1.00 98.62 91 LEU A O 1
ATOM 678 N N . ASN A 1 92 ? 5.362 -6.610 -19.258 1.00 98.50 92 ASN A N 1
ATOM 679 C CA . ASN A 1 92 ? 5.203 -7.703 -20.210 1.00 98.50 92 ASN A CA 1
ATOM 680 C C . ASN A 1 92 ? 4.353 -7.244 -21.416 1.00 98.50 92 ASN A C 1
ATOM 682 O O . ASN A 1 92 ? 3.654 -6.231 -21.326 1.00 98.50 92 ASN A O 1
ATOM 686 N N . PRO A 1 93 ? 4.351 -7.987 -22.543 1.00 97.88 93 PRO A N 1
ATOM 687 C CA . PRO A 1 93 ? 3.545 -7.639 -23.720 1.00 97.88 93 PRO A CA 1
ATOM 688 C C . PRO A 1 93 ? 2.029 -7.566 -23.474 1.00 97.88 93 PRO A C 1
ATOM 690 O O . PRO A 1 93 ? 1.326 -6.880 -24.211 1.00 97.88 93 PRO A O 1
ATOM 693 N N . ASP A 1 94 ? 1.521 -8.259 -22.454 1.00 97.50 94 ASP A N 1
ATOM 694 C CA . ASP A 1 94 ? 0.116 -8.222 -22.026 1.00 97.50 94 ASP A CA 1
ATOM 695 C C . ASP A 1 94 ? -0.212 -7.027 -21.106 1.00 97.50 94 ASP A C 1
ATOM 697 O O . ASP A 1 94 ? -1.359 -6.851 -20.692 1.00 97.50 94 ASP A O 1
ATOM 701 N N . GLY A 1 95 ? 0.784 -6.193 -20.791 1.00 97.44 95 GLY A N 1
ATOM 702 C CA . GLY A 1 95 ? 0.662 -5.039 -19.908 1.00 97.44 95 GLY A CA 1
ATOM 703 C C . GLY A 1 95 ? 0.768 -5.364 -18.417 1.00 97.44 95 GLY A C 1
ATOM 704 O O . GLY A 1 95 ? 0.621 -4.449 -17.603 1.00 97.44 95 GLY A O 1
ATOM 705 N N . SER A 1 96 ? 1.027 -6.617 -18.028 1.00 98.44 96 SER A N 1
ATOM 706 C CA . SER A 1 96 ? 1.356 -6.938 -16.636 1.00 98.44 96 SER A CA 1
ATOM 707 C C . SER A 1 96 ? 2.744 -6.398 -16.279 1.00 98.44 96 SER A C 1
ATOM 709 O O . SER A 1 96 ? 3.596 -6.225 -17.148 1.00 98.44 96 SER A O 1
ATOM 711 N N . ALA A 1 97 ? 3.025 -6.176 -14.995 1.00 98.50 97 ALA A N 1
ATOM 712 C CA . ALA A 1 97 ? 4.396 -5.926 -14.566 1.00 98.50 97 ALA A CA 1
ATOM 713 C C . ALA A 1 97 ? 5.230 -7.200 -14.760 1.00 98.50 97 ALA A C 1
ATOM 715 O O . ALA A 1 97 ? 4.765 -8.306 -14.465 1.00 98.50 97 ALA A O 1
ATOM 716 N N . ASN A 1 98 ? 6.452 -7.045 -15.263 1.00 98.44 98 ASN A N 1
ATOM 717 C CA . ASN A 1 98 ? 7.441 -8.119 -15.275 1.00 98.44 98 ASN A CA 1
ATOM 718 C C . ASN A 1 98 ? 8.200 -8.160 -13.934 1.00 98.44 98 ASN A C 1
ATOM 720 O O . ASN A 1 98 ? 8.004 -7.298 -13.080 1.00 98.44 98 ASN A O 1
ATOM 724 N N . GLY A 1 99 ? 9.077 -9.149 -13.728 1.00 98.06 99 GLY A N 1
ATOM 725 C CA . GLY A 1 99 ? 9.796 -9.300 -12.454 1.00 98.06 99 GLY A CA 1
ATOM 726 C C . GLY A 1 99 ? 10.608 -8.062 -12.043 1.00 98.06 99 GLY A C 1
ATOM 727 O O . GLY A 1 99 ? 10.573 -7.674 -10.880 1.00 98.06 99 GLY A O 1
ATOM 728 N N . CYS A 1 100 ? 11.269 -7.398 -12.999 1.00 98.38 100 CYS A N 1
ATOM 729 C CA . CYS A 1 100 ? 12.005 -6.156 -12.739 1.00 98.38 100 CYS A CA 1
ATOM 730 C C . CYS A 1 100 ? 11.054 -5.011 -12.370 1.00 98.38 100 CYS A C 1
ATOM 732 O O . CYS A 1 100 ? 11.309 -4.285 -11.416 1.00 98.38 100 CYS A O 1
ATOM 734 N N . GLY A 1 101 ? 9.933 -4.882 -13.086 1.00 98.44 101 GLY A N 1
ATOM 735 C CA . GLY A 1 101 ? 8.919 -3.868 -12.807 1.00 98.44 101 GLY A CA 1
ATOM 736 C C . GLY A 1 101 ? 8.255 -4.036 -11.438 1.00 98.44 101 GLY A C 1
ATOM 737 O O . GLY A 1 101 ? 8.034 -3.046 -10.747 1.00 98.44 101 GLY A O 1
ATOM 738 N N . ILE A 1 102 ? 7.977 -5.275 -11.020 1.00 98.38 102 ILE A N 1
ATOM 739 C CA . ILE A 1 102 ? 7.450 -5.569 -9.679 1.00 98.38 102 ILE A CA 1
ATOM 740 C C . ILE A 1 102 ? 8.450 -5.115 -8.613 1.00 98.38 102 ILE A C 1
ATOM 742 O O . ILE A 1 102 ? 8.064 -4.384 -7.703 1.00 98.38 102 ILE A O 1
ATOM 746 N N . GLU A 1 103 ? 9.724 -5.491 -8.753 1.00 98.12 103 GLU A N 1
ATOM 747 C CA . GLU A 1 103 ? 10.776 -5.112 -7.804 1.00 98.12 103 GLU A CA 1
ATOM 748 C C . GLU A 1 103 ? 10.911 -3.587 -7.717 1.00 98.12 103 GLU A C 1
ATOM 750 O O . GLU A 1 103 ? 10.795 -3.014 -6.633 1.00 98.12 103 GLU A O 1
ATOM 755 N N . LEU A 1 104 ? 11.036 -2.927 -8.873 1.00 98.31 104 LEU A N 1
ATOM 756 C CA . LEU A 1 104 ? 11.160 -1.476 -8.998 1.00 98.31 104 LEU A CA 1
ATOM 757 C C . LEU A 1 104 ? 9.970 -0.723 -8.383 1.00 98.31 104 LEU A C 1
ATOM 759 O O . LEU A 1 104 ? 10.137 0.361 -7.827 1.00 98.31 104 LEU A O 1
ATOM 763 N N . ALA A 1 105 ? 8.765 -1.290 -8.472 1.00 98.19 105 ALA A N 1
ATOM 764 C CA . ALA A 1 105 ? 7.551 -0.663 -7.968 1.00 98.19 105 ALA A CA 1
ATOM 765 C C . ALA A 1 105 ? 7.270 -0.924 -6.480 1.00 98.19 105 ALA A C 1
ATOM 767 O O . ALA A 1 105 ? 6.362 -0.297 -5.932 1.00 98.19 105 ALA A O 1
ATOM 768 N N . THR A 1 106 ? 8.018 -1.813 -5.819 1.00 97.81 106 THR A N 1
ATOM 769 C CA . THR A 1 106 ? 7.709 -2.320 -4.468 1.00 97.81 106 THR A CA 1
ATOM 770 C C . THR A 1 106 ? 7.445 -1.213 -3.448 1.00 97.81 106 THR A C 1
ATOM 772 O O . THR A 1 106 ? 6.431 -1.242 -2.747 1.00 97.81 106 THR A O 1
ATOM 775 N N . ASP A 1 107 ? 8.325 -0.218 -3.363 1.00 97.38 107 ASP A N 1
ATOM 776 C CA . ASP A 1 107 ? 8.186 0.840 -2.359 1.00 97.38 107 ASP A CA 1
ATOM 777 C C . ASP A 1 107 ? 7.013 1.765 -2.667 1.00 97.38 107 ASP A C 1
ATOM 779 O O . ASP A 1 107 ? 6.260 2.139 -1.769 1.00 97.38 107 ASP A O 1
ATOM 783 N N . GLN A 1 108 ? 6.781 2.067 -3.942 1.00 98.06 108 GLN A N 1
ATOM 784 C CA . GLN A 1 108 ? 5.629 2.869 -4.335 1.00 98.06 108 GLN A CA 1
ATOM 785 C C . GLN A 1 108 ? 4.315 2.114 -4.130 1.00 98.06 108 GLN A C 1
ATOM 787 O O . GLN A 1 108 ? 3.346 2.714 -3.681 1.00 98.06 108 GLN A O 1
ATOM 792 N N . VAL A 1 109 ? 4.270 0.800 -4.352 1.00 98.25 109 VAL A N 1
ATOM 793 C CA . VAL A 1 109 ? 3.105 -0.028 -3.996 1.00 98.25 109 VAL A CA 1
ATOM 794 C C . VAL A 1 109 ? 2.790 0.101 -2.502 1.00 98.25 109 VAL A C 1
ATOM 796 O O . VAL A 1 109 ? 1.636 0.351 -2.148 1.00 98.25 109 VAL A O 1
ATOM 799 N N . LYS A 1 110 ? 3.809 0.033 -1.634 1.00 98.00 110 LYS A N 1
ATOM 800 C CA . LYS A 1 110 ? 3.644 0.229 -0.182 1.00 98.00 110 LYS A CA 1
ATOM 801 C C . LYS A 1 110 ? 3.167 1.634 0.180 1.00 98.00 110 LYS A C 1
ATOM 803 O O . LYS A 1 110 ? 2.318 1.787 1.054 1.00 98.00 110 LYS A O 1
ATOM 808 N N . VAL A 1 111 ? 3.676 2.664 -0.491 1.00 97.38 111 VAL A N 1
ATOM 809 C CA . VAL A 1 111 ? 3.191 4.038 -0.298 1.00 97.38 111 VAL A CA 1
ATOM 810 C C . VAL A 1 111 ? 1.720 4.135 -0.692 1.00 97.38 111 VAL A C 1
ATOM 812 O O . VAL A 1 111 ? 0.906 4.640 0.074 1.00 97.38 111 VAL A O 1
ATOM 815 N N . TRP A 1 112 ? 1.357 3.624 -1.866 1.00 97.00 112 TRP A N 1
ATOM 816 C CA . TRP A 1 112 ? 0.003 3.740 -2.399 1.00 97.00 112 TRP A CA 1
ATOM 817 C C . TRP A 1 112 ? -1.036 2.967 -1.594 1.00 97.00 112 TRP A C 1
ATOM 819 O O . TRP A 1 112 ? -2.140 3.480 -1.415 1.00 97.00 112 TRP A O 1
ATOM 829 N N . GLN A 1 113 ? -0.701 1.779 -1.092 1.00 96.31 113 GLN A N 1
ATOM 830 C CA . GLN A 1 113 ? -1.639 0.990 -0.292 1.00 96.31 113 GLN A CA 1
ATOM 831 C C . GLN A 1 113 ? -1.890 1.591 1.100 1.00 96.31 113 GLN A C 1
ATOM 833 O O . GLN A 1 113 ? -3.006 1.491 1.592 1.00 96.31 113 GLN A O 1
ATOM 838 N N . ASN A 1 114 ? -0.895 2.265 1.691 1.00 97.25 114 ASN A N 1
ATOM 839 C CA . ASN A 1 114 ? -0.967 2.791 3.062 1.00 97.25 114 ASN A CA 1
ATOM 840 C C . ASN A 1 114 ? -1.237 4.307 3.120 1.00 97.25 114 ASN A C 1
ATOM 842 O O . ASN A 1 114 ? -1.320 4.907 4.191 1.00 97.25 114 ASN A O 1
ATOM 846 N N . ARG A 1 115 ? -1.371 4.983 1.968 1.00 96.75 115 ARG A N 1
ATOM 847 C CA . ARG A 1 115 ? -1.495 6.454 1.924 1.00 96.75 115 ARG A CA 1
ATOM 848 C C . ARG A 1 115 ? -2.730 7.001 2.641 1.00 96.75 115 ARG A C 1
ATOM 850 O O . ARG A 1 115 ? -2.774 8.194 2.931 1.00 96.75 115 ARG A O 1
ATOM 857 N N . TYR A 1 116 ? -3.741 6.161 2.849 1.00 97.06 116 TYR A N 1
ATOM 858 C CA . TYR A 1 116 ? -5.003 6.547 3.471 1.00 97.06 116 TYR A CA 1
ATOM 859 C C . TYR A 1 116 ? -5.106 6.131 4.940 1.00 97.06 116 TYR A C 1
ATOM 861 O O . TYR A 1 116 ? -6.084 6.523 5.573 1.00 97.06 116 TYR A O 1
ATOM 869 N N . ASP A 1 117 ? -4.106 5.448 5.510 1.00 97.19 117 ASP A N 1
ATOM 870 C CA . ASP A 1 117 ? -4.104 5.036 6.922 1.00 97.19 117 ASP A CA 1
ATOM 871 C C . ASP A 1 117 ? -4.408 6.215 7.870 1.00 97.19 117 ASP A C 1
ATOM 873 O O . ASP A 1 117 ? -5.324 6.088 8.688 1.00 97.19 117 ASP A O 1
ATOM 877 N N . PRO A 1 118 ? -3.790 7.413 7.720 1.00 96.56 118 PRO A N 1
ATOM 878 C CA . PRO A 1 118 ? -4.099 8.545 8.598 1.00 96.56 118 PRO A CA 1
ATOM 879 C C . PRO A 1 118 ? -5.541 9.041 8.463 1.00 96.56 118 PRO A C 1
ATOM 881 O O . PRO A 1 118 ? -6.158 9.466 9.441 1.00 96.56 118 PRO A O 1
ATOM 884 N N . THR A 1 119 ? -6.096 8.996 7.249 1.00 97.12 119 THR A N 1
ATOM 885 C CA . THR A 1 119 ? -7.481 9.401 6.988 1.00 97.12 119 THR A CA 1
ATOM 886 C C . THR A 1 119 ? -8.463 8.396 7.576 1.00 97.12 119 THR A C 1
ATOM 888 O O . THR A 1 119 ? -9.421 8.810 8.228 1.00 97.12 119 THR A O 1
ATOM 891 N N . ILE A 1 120 ? -8.211 7.096 7.393 1.00 95.62 120 ILE A N 1
ATOM 892 C CA . ILE A 1 120 ? -9.018 6.013 7.964 1.00 95.62 120 ILE A CA 1
ATOM 893 C C . ILE A 1 120 ? -9.029 6.137 9.486 1.00 95.62 120 ILE A C 1
ATOM 895 O O . ILE A 1 120 ? -10.105 6.178 10.085 1.00 95.62 120 ILE A O 1
ATOM 899 N N . LEU A 1 121 ? -7.858 6.284 10.109 1.00 95.25 121 LEU A N 1
ATOM 900 C CA . LEU A 1 121 ? -7.735 6.395 11.560 1.00 95.25 121 LEU A CA 1
ATOM 901 C C . LEU A 1 121 ? -8.442 7.647 12.099 1.00 95.25 121 LEU A C 1
ATOM 903 O O . LEU A 1 121 ? -9.203 7.568 13.064 1.00 95.25 121 LEU A O 1
ATOM 907 N N . SER A 1 122 ? -8.251 8.804 11.454 1.00 95.88 122 SER A N 1
ATOM 908 C CA . SER A 1 122 ? -8.912 10.048 11.865 1.00 95.88 122 SER A CA 1
ATOM 909 C C . SER A 1 122 ? -10.433 9.985 11.729 1.00 95.88 122 SER A C 1
ATOM 911 O O . SER A 1 122 ? -11.132 10.525 12.585 1.00 95.88 122 SER A O 1
ATOM 913 N N . TYR A 1 123 ? -10.946 9.382 10.655 1.00 96.44 123 TYR A N 1
ATOM 914 C CA . TYR A 1 123 ? -12.385 9.254 10.433 1.00 96.44 123 TYR A CA 1
ATOM 915 C C . TYR A 1 123 ? -13.017 8.264 11.414 1.00 96.44 123 TYR A C 1
ATOM 917 O O . TYR A 1 123 ? -14.073 8.537 11.978 1.00 96.44 123 TYR A O 1
ATOM 925 N N . SER A 1 124 ? -12.344 7.142 11.657 1.00 94.12 124 SER A N 1
ATOM 926 C CA . SER A 1 124 ? -12.801 6.114 12.594 1.00 94.12 124 SER A CA 1
ATOM 927 C C . SER A 1 124 ? -12.948 6.689 14.003 1.00 94.12 124 SER A C 1
ATOM 929 O O . SER A 1 124 ? -14.004 6.566 14.617 1.00 94.12 124 SER A O 1
ATOM 931 N N . ARG A 1 125 ? -11.945 7.453 14.460 1.00 92.12 125 ARG A N 1
ATOM 932 C CA . ARG A 1 125 ? -11.973 8.152 15.755 1.00 92.12 125 ARG A CA 1
ATOM 933 C C . ARG A 1 125 ? -13.072 9.199 15.868 1.00 92.12 125 ARG A C 1
ATOM 935 O O . ARG A 1 125 ? -13.663 9.335 16.929 1.00 92.12 125 ARG A O 1
ATOM 942 N N . SER A 1 126 ? -13.332 9.966 14.810 1.00 96.00 126 SER A N 1
ATOM 943 C CA . SER A 1 126 ? -14.338 11.033 14.866 1.00 96.00 126 SER A CA 1
ATOM 944 C C . SER A 1 126 ? -15.779 10.526 14.816 1.00 96.00 126 SER A C 1
ATOM 946 O O . SER A 1 126 ? -16.691 11.301 15.092 1.00 96.00 126 SER A O 1
ATOM 948 N N . ASN A 1 127 ? -15.985 9.251 14.472 1.00 95.44 127 ASN A N 1
ATOM 949 C CA . ASN A 1 127 ? -17.305 8.634 14.341 1.00 95.44 127 ASN A CA 1
ATOM 950 C C . ASN A 1 127 ? -17.513 7.442 15.289 1.00 95.44 127 ASN A C 1
ATOM 952 O O . ASN A 1 127 ? -18.499 6.727 15.130 1.00 95.44 127 ASN A O 1
ATOM 956 N N . ASP A 1 128 ? -16.597 7.207 16.234 1.00 90.00 128 ASP A N 1
ATOM 957 C CA . ASP A 1 128 ? -16.627 6.054 17.144 1.00 90.00 128 ASP A CA 1
ATOM 958 C C . ASP A 1 128 ? -16.764 4.704 16.403 1.00 90.00 128 ASP A C 1
ATOM 960 O O . ASP A 1 128 ? -17.458 3.784 16.844 1.00 90.00 128 ASP A O 1
ATOM 964 N N . LEU A 1 129 ? -16.105 4.591 15.244 1.00 89.38 129 LEU A N 1
ATOM 965 C CA . LEU A 1 129 ? -16.070 3.380 14.424 1.00 89.38 129 LEU A CA 1
ATOM 966 C C . LEU A 1 129 ? -14.729 2.649 14.592 1.00 89.38 129 LEU A C 1
ATOM 968 O O . LEU A 1 129 ? -13.694 3.300 14.748 1.00 89.38 129 LEU A O 1
ATOM 972 N N . PRO A 1 130 ? -14.701 1.308 14.504 1.00 86.62 130 PRO A N 1
ATOM 973 C CA . PRO A 1 130 ? -13.453 0.563 14.380 1.00 86.62 130 PRO A CA 1
ATOM 974 C C . PRO A 1 130 ? -12.739 0.905 13.066 1.00 86.62 130 PRO A C 1
ATOM 976 O O . PRO A 1 130 ? -13.356 0.914 12.003 1.00 86.62 130 PRO A O 1
ATOM 979 N N . ALA A 1 131 ? -11.430 1.151 13.133 1.00 84.12 131 ALA A N 1
ATOM 980 C CA . ALA A 1 131 ? -10.601 1.394 11.949 1.00 84.12 131 ALA A CA 1
ATOM 981 C C . ALA A 1 131 ? -10.200 0.105 11.202 1.00 84.12 131 ALA A C 1
ATOM 983 O O . ALA A 1 131 ? -9.632 0.184 10.111 1.00 84.12 131 ALA A O 1
ATOM 984 N N . LYS A 1 132 ? -10.478 -1.064 11.791 1.00 78.56 132 LYS A N 1
ATOM 985 C CA . LYS A 1 132 ? -10.141 -2.401 11.303 1.00 78.56 132 LYS A CA 1
ATOM 986 C C . LYS A 1 132 ? -11.269 -3.379 11.617 1.00 78.56 132 LYS A C 1
ATOM 988 O O . LYS A 1 132 ? -11.883 -3.216 12.696 1.00 78.56 132 LYS A O 1
#

pLDDT: mean 85.5, std 14.5, range [40.12, 98.62]

Foldseek 3Di:
DDDPPDPPVVVVVVVVVVCVVPPDPPPPPPPPPDDPPCCVVPNDDDPDDDPVRDFDPDLVSVQDQDQDQVVLLVCQVVVVFQLVVPVVSQADPVSTGDPSSSVSCRVVVRCVVSVCSVVLVVVCVVVVHGSD

Sequence (132 aa):
MASRAWSSIIRFLLIVLIVMTTVSWNVLPVKADGGGTCQIAYGLTPTSIPDWLMPAEENTDLSTANRYDILAAKLLSTGLIDGSTCPANGLNPDGSANGCGIELATDQVKVWQNRYDPTILSYSRSNDLPAK

Radius of gyration: 35.55 Å; chains: 1; bounding box: 98×29×78 Å

Secondary structure (DSSP, 8-state):
-------HHHHHHHHHHHHHHHS---------SS--HHHHHH-SPPSS--GGGSPP-SHHHH------HHHHHHHHHTTSS--TTSGGGGB-TTS-B-HHHHHHHHHHHHHHHHTTHHHHHHHHHHTT----